Protein AF-A0A6A6B888-F1 (afdb_monomer_lite)

Radius of gyration: 16.07 Å; chains: 1; bounding box: 43×25×42 Å

Organism: NCBI:txid1176127

Structure (mmCIF, N/CA/C/O backbone):
data_AF-A0A6A6B888-F1
#
_entry.id   AF-A0A6A6B888-F1
#
loop_
_atom_site.group_PDB
_atom_site.id
_atom_site.type_symbol
_atom_site.label_atom_id
_atom_site.label_alt_id
_atom_site.label_comp_id
_atom_site.label_asym_id
_atom_site.label_entity_id
_atom_site.label_seq_id
_atom_site.pdbx_PDB_ins_code
_atom_site.Cartn_x
_atom_site.Cartn_y
_atom_site.Cartn_z
_atom_site.occupancy
_atom_site.B_iso_or_equiv
_atom_site.auth_seq_id
_atom_site.auth_comp_id
_atom_site.auth_asym_id
_atom_site.auth_atom_id
_atom_site.pdbx_PDB_model_num
ATOM 1 N N . MET A 1 1 ? 20.775 -0.305 -5.966 1.00 64.56 1 MET A N 1
ATOM 2 C CA . MET A 1 1 ? 19.599 -0.286 -5.073 1.00 64.56 1 MET A CA 1
ATOM 3 C C . MET A 1 1 ? 18.607 0.694 -5.668 1.00 64.56 1 MET A C 1
ATOM 5 O O . MET A 1 1 ? 19.054 1.749 -6.100 1.00 64.56 1 MET A O 1
ATOM 9 N N . ALA A 1 2 ? 17.333 0.325 -5.789 1.00 73.38 2 ALA A N 1
ATOM 10 C CA . ALA A 1 2 ? 16.289 1.245 -6.233 1.00 73.38 2 ALA A CA 1
ATOM 11 C C . ALA A 1 2 ? 15.388 1.601 -5.054 1.00 73.38 2 ALA A C 1
ATOM 13 O O . ALA A 1 2 ? 15.365 0.897 -4.044 1.00 73.38 2 ALA A O 1
ATOM 14 N N . TYR A 1 3 ? 14.666 2.704 -5.197 1.00 80.56 3 TYR A N 1
ATOM 15 C CA . TYR A 1 3 ? 13.736 3.187 -4.192 1.00 80.56 3 TYR A CA 1
ATOM 16 C C . TYR A 1 3 ? 12.357 3.329 -4.818 1.00 80.56 3 TYR A C 1
ATOM 18 O O . TYR A 1 3 ? 12.233 3.869 -5.918 1.00 80.56 3 TYR A O 1
ATOM 26 N N . LEU A 1 4 ? 11.339 2.870 -4.099 1.00 83.00 4 LEU A N 1
ATOM 27 C CA . LEU A 1 4 ? 9.956 3.257 -4.336 1.00 83.00 4 LEU A CA 1
ATOM 28 C C . LEU A 1 4 ? 9.604 4.322 -3.303 1.00 83.00 4 LEU A C 1
ATOM 30 O O . LEU A 1 4 ? 9.836 4.138 -2.108 1.00 83.00 4 LEU A O 1
ATOM 34 N N . SER A 1 5 ? 9.053 5.432 -3.775 1.00 86.44 5 SER A N 1
ATOM 35 C CA . SER A 1 5 ? 8.599 6.535 -2.938 1.00 86.44 5 SER A CA 1
ATOM 36 C C . SER A 1 5 ? 7.273 7.052 -3.471 1.00 86.44 5 SER A C 1
ATOM 38 O O . SER A 1 5 ? 7.142 7.262 -4.679 1.00 86.44 5 SER A O 1
ATOM 40 N N . PHE A 1 6 ? 6.297 7.234 -2.588 1.00 86.81 6 PHE A N 1
ATOM 41 C CA . PHE A 1 6 ? 4.988 7.779 -2.929 1.00 86.81 6 PHE A CA 1
ATOM 42 C C . PHE A 1 6 ? 4.314 8.409 -1.708 1.00 86.81 6 PHE A C 1
ATOM 44 O O . PHE A 1 6 ? 4.588 8.054 -0.563 1.00 86.81 6 PHE A O 1
ATOM 51 N N . GLY A 1 7 ? 3.420 9.362 -1.967 1.00 88.94 7 GLY A N 1
ATOM 52 C CA . GLY A 1 7 ? 2.529 9.923 -0.957 1.00 88.94 7 GLY A CA 1
ATOM 53 C C . GLY A 1 7 ? 1.173 9.222 -0.976 1.00 88.94 7 GLY A C 1
ATOM 54 O O . GLY A 1 7 ? 0.676 8.862 -2.041 1.00 88.94 7 GLY A O 1
ATOM 55 N N . ILE A 1 8 ? 0.567 9.068 0.196 1.00 89.12 8 ILE A N 1
ATOM 56 C CA . ILE A 1 8 ? -0.806 8.601 0.388 1.00 89.12 8 ILE A CA 1
ATOM 57 C C . ILE A 1 8 ? -1.613 9.740 0.999 1.00 89.12 8 ILE A C 1
ATOM 59 O O . ILE A 1 8 ? -1.144 10.428 1.907 1.00 89.12 8 ILE A O 1
ATOM 63 N N . ARG A 1 9 ? -2.845 9.912 0.532 1.00 86.00 9 ARG A N 1
ATOM 64 C CA . ARG A 1 9 ? -3.826 10.806 1.138 1.00 86.00 9 ARG A CA 1
ATOM 65 C C . ARG A 1 9 ? -5.179 10.108 1.161 1.00 86.00 9 ARG A C 1
ATOM 67 O O . ARG A 1 9 ? -5.621 9.613 0.128 1.00 86.00 9 ARG A O 1
ATOM 74 N N . ASP A 1 10 ? -5.810 10.078 2.328 1.00 82.31 10 ASP A N 1
ATOM 75 C CA . ASP A 1 10 ? -7.222 9.725 2.466 1.00 82.31 10 ASP A CA 1
ATOM 76 C C . ASP A 1 10 ? -8.041 11.023 2.482 1.00 82.31 10 ASP A C 1
ATOM 78 O O . ASP A 1 10 ? -7.703 11.977 3.182 1.00 82.31 10 ASP A O 1
ATOM 82 N N . GLU A 1 11 ? -9.085 11.083 1.658 1.00 78.81 11 GLU A N 1
ATOM 83 C CA . GLU A 1 11 ? -10.000 12.231 1.589 1.00 78.81 11 GLU A CA 1
ATOM 84 C C . GLU A 1 11 ? -11.135 12.120 2.625 1.00 78.81 11 GLU A C 1
ATOM 86 O O . GLU A 1 11 ? -11.945 13.035 2.769 1.00 78.81 11 GLU A O 1
ATOM 91 N N . SER A 1 12 ? -11.222 10.997 3.347 1.00 72.69 12 SER A N 1
ATOM 92 C CA . SER A 1 12 ? -12.204 10.782 4.404 1.00 72.69 12 SER A CA 1
ATOM 93 C C . SER A 1 12 ? -11.927 11.703 5.599 1.00 72.69 12 SER A C 1
ATOM 95 O O . SER A 1 12 ? -10.871 11.581 6.219 1.00 72.69 12 SER A O 1
ATOM 97 N N . PRO A 1 13 ? -12.891 12.537 6.031 1.00 67.25 13 PRO A N 1
ATOM 98 C CA . PRO A 1 13 ? -12.707 13.438 7.173 1.00 67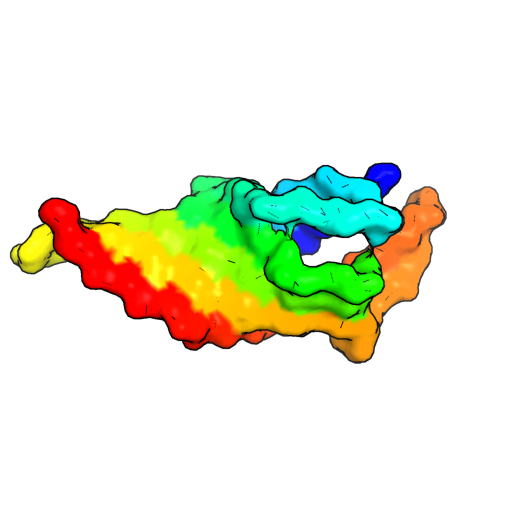.25 13 PRO A CA 1
ATOM 99 C C . PRO A 1 13 ? -12.505 12.700 8.508 1.00 67.25 13 PRO A C 1
ATOM 101 O O . PRO A 1 13 ? -11.950 13.269 9.440 1.00 67.25 13 PRO A O 1
ATOM 104 N N . ALA A 1 14 ? -12.933 11.437 8.596 1.00 68.25 14 ALA A N 1
ATOM 105 C CA . ALA A 1 14 ? -12.738 10.576 9.767 1.00 68.25 14 ALA A CA 1
ATOM 106 C C . ALA A 1 14 ? -11.338 9.931 9.846 1.00 68.25 14 ALA A C 1
ATOM 108 O O . ALA A 1 14 ? -11.032 9.249 10.817 1.00 68.25 14 ALA A O 1
ATOM 109 N N . SER A 1 15 ? -10.504 10.097 8.814 1.00 70.19 15 SER A N 1
ATOM 110 C CA . SER A 1 15 ? -9.220 9.410 8.666 1.00 70.19 15 SER A CA 1
ATOM 111 C C . SER A 1 15 ? -8.055 10.386 8.867 1.00 70.19 15 SER A C 1
ATOM 113 O O . SER A 1 15 ? -8.064 11.475 8.285 1.00 70.19 15 SER A O 1
ATOM 115 N N . PRO A 1 16 ? -7.039 10.047 9.678 1.00 65.50 16 PRO A N 1
ATOM 116 C CA . PRO A 1 16 ? -5.906 10.935 9.899 1.00 65.50 16 PRO A CA 1
ATOM 117 C C . PRO A 1 16 ? -5.023 11.084 8.647 1.00 65.50 16 PRO A C 1
ATOM 119 O O . PRO A 1 16 ? -4.262 10.189 8.295 1.00 65.50 16 PRO A O 1
ATOM 122 N N . GLY A 1 17 ? -5.083 12.273 8.036 1.00 71.44 17 GLY A N 1
ATOM 123 C CA . GLY A 1 17 ? -4.021 12.933 7.263 1.00 71.44 17 GLY A CA 1
ATOM 124 C C . GLY A 1 17 ? -3.374 12.189 6.082 1.00 71.44 17 GLY A C 1
ATOM 125 O O . GLY A 1 17 ? -3.703 11.066 5.713 1.00 71.44 17 GLY A O 1
ATOM 126 N N . SER A 1 18 ? -2.401 12.854 5.457 1.00 83.31 18 SER A N 1
ATOM 127 C CA . SER A 1 18 ? -1.549 12.286 4.403 1.00 83.31 18 SER A CA 1
ATOM 128 C C . SER A 1 18 ? -0.271 11.675 4.979 1.00 83.31 18 SER A C 1
ATOM 130 O O . SER A 1 18 ? 0.281 12.212 5.937 1.00 83.31 18 SER A O 1
ATOM 132 N N . SER A 1 19 ? 0.251 10.616 4.363 1.00 86.62 19 SER A N 1
ATOM 133 C CA . SER A 1 19 ? 1.513 9.971 4.750 1.00 86.62 19 SER A CA 1
ATOM 134 C C . SER A 1 19 ? 2.479 9.879 3.571 1.00 86.62 19 SER A C 1
ATOM 136 O O . SER A 1 19 ? 2.055 9.830 2.421 1.00 86.62 19 SER A O 1
ATOM 138 N N . SER A 1 20 ? 3.780 9.823 3.847 1.00 88.69 20 SER A N 1
ATOM 139 C CA . SER A 1 20 ? 4.814 9.509 2.858 1.00 88.69 20 SER A CA 1
ATOM 140 C C . SER A 1 20 ? 5.350 8.100 3.096 1.00 88.69 20 SER A C 1
ATOM 142 O O . SER A 1 20 ? 5.656 7.725 4.230 1.00 88.69 20 SER A O 1
ATOM 144 N N . CYS A 1 21 ? 5.448 7.315 2.032 1.00 88.88 21 CYS A N 1
ATOM 145 C CA . CYS A 1 21 ? 5.906 5.934 2.053 1.00 88.88 21 CYS A CA 1
ATOM 146 C C . CYS A 1 21 ? 7.171 5.832 1.211 1.00 88.88 21 CYS A C 1
ATOM 148 O O . CYS A 1 21 ? 7.160 6.157 0.024 1.00 88.88 21 CYS A O 1
ATOM 150 N N . ILE A 1 22 ? 8.267 5.387 1.822 1.00 87.50 22 ILE A N 1
ATOM 151 C CA . ILE A 1 22 ? 9.547 5.208 1.140 1.00 87.50 22 ILE A CA 1
ATOM 152 C C . ILE A 1 22 ? 10.103 3.850 1.530 1.00 87.50 22 ILE A C 1
ATOM 154 O O . ILE A 1 22 ? 10.181 3.513 2.707 1.0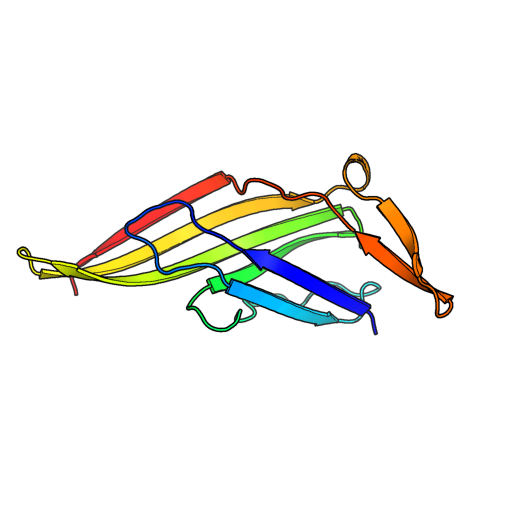0 87.50 22 ILE A O 1
ATOM 158 N N . THR A 1 23 ? 10.537 3.085 0.539 1.00 85.31 23 THR A N 1
ATOM 159 C CA . THR A 1 23 ? 11.284 1.853 0.766 1.00 85.31 23 THR A CA 1
ATOM 160 C C . THR A 1 23 ? 12.377 1.696 -0.274 1.00 85.31 23 THR A C 1
ATOM 162 O O . THR A 1 23 ? 12.254 2.151 -1.414 1.00 85.31 23 THR A O 1
ATOM 165 N N . GLY A 1 24 ? 13.466 1.056 0.130 1.00 82.00 24 GLY A N 1
ATOM 166 C CA . GLY A 1 24 ? 14.541 0.664 -0.765 1.00 82.00 24 GLY A CA 1
ATOM 167 C C . GLY A 1 24 ? 14.559 -0.847 -0.927 1.00 82.00 24 GLY A C 1
ATOM 168 O O . GLY A 1 24 ? 14.639 -1.569 0.064 1.00 82.00 24 GLY A O 1
ATOM 169 N N . TRP A 1 25 ? 14.551 -1.332 -2.167 1.00 80.44 25 TRP A N 1
ATOM 170 C CA . TRP A 1 25 ? 14.821 -2.739 -2.463 1.00 80.44 25 TRP A CA 1
ATOM 171 C C . TRP A 1 25 ? 15.561 -2.901 -3.798 1.00 80.44 25 TRP A C 1
ATOM 173 O O . TRP A 1 25 ? 15.744 -1.960 -4.578 1.00 80.44 25 TRP A O 1
ATOM 183 N N . ASP A 1 26 ? 16.068 -4.103 -4.062 1.00 79.81 26 ASP A N 1
ATOM 184 C CA . ASP A 1 26 ? 16.598 -4.434 -5.384 1.00 79.81 26 ASP A CA 1
ATOM 185 C C . ASP A 1 26 ? 15.436 -4.814 -6.306 1.00 79.81 26 ASP A C 1
ATOM 187 O O . ASP A 1 26 ? 14.945 -5.932 -6.225 1.00 79.81 26 ASP A O 1
ATOM 191 N N . TYR A 1 27 ? 15.008 -3.905 -7.188 1.00 75.81 27 TYR A N 1
ATOM 192 C CA . TYR A 1 27 ? 13.908 -4.129 -8.143 1.00 75.81 27 TYR A CA 1
ATOM 193 C C . TYR A 1 27 ? 14.130 -5.309 -9.102 1.00 75.81 27 TYR A C 1
ATOM 195 O O . TYR A 1 27 ? 13.226 -5.717 -9.813 1.00 75.81 27 TYR A O 1
ATOM 203 N N . ARG A 1 28 ? 15.337 -5.874 -9.160 1.00 75.88 28 ARG A N 1
ATOM 204 C CA . ARG A 1 28 ? 15.596 -7.105 -9.922 1.00 75.88 28 ARG A CA 1
ATOM 205 C C . ARG A 1 28 ? 15.189 -8.359 -9.148 1.00 75.88 28 ARG A C 1
ATOM 207 O O . ARG A 1 28 ? 15.330 -9.466 -9.655 1.00 75.88 28 ARG A O 1
ATOM 214 N N . ARG A 1 29 ? 14.758 -8.197 -7.899 1.00 79.75 29 ARG A N 1
ATOM 215 C CA . ARG A 1 29 ? 14.316 -9.251 -6.992 1.00 79.75 29 ARG A CA 1
ATOM 216 C C . ARG A 1 29 ? 12.867 -8.998 -6.606 1.00 79.75 29 ARG A C 1
ATOM 218 O O . ARG A 1 29 ? 12.392 -7.863 -6.639 1.00 79.75 29 ARG A O 1
ATOM 225 N N . GLN A 1 30 ? 12.198 -10.068 -6.196 1.00 76.56 30 GLN A N 1
ATOM 226 C CA . GLN A 1 30 ? 10.862 -9.977 -5.633 1.00 76.56 30 GLN A CA 1
ATOM 227 C C . GLN A 1 30 ? 10.864 -9.000 -4.441 1.00 76.56 30 GLN A C 1
ATOM 229 O O . GLN A 1 30 ? 11.791 -9.052 -3.620 1.00 76.56 30 GLN A O 1
ATOM 234 N N . PRO A 1 31 ? 9.874 -8.095 -4.352 1.00 78.38 31 PRO A N 1
ATOM 235 C CA . PRO A 1 31 ? 9.765 -7.180 -3.230 1.00 78.38 31 PRO A CA 1
ATOM 236 C C . PRO A 1 31 ? 9.545 -7.953 -1.922 1.00 78.38 31 PRO A C 1
ATOM 238 O O . PRO A 1 31 ? 9.071 -9.095 -1.938 1.00 78.38 31 PRO A O 1
ATOM 241 N N . PRO A 1 32 ? 9.888 -7.349 -0.775 1.00 73.00 32 PRO A N 1
ATOM 242 C CA . PRO A 1 32 ? 9.694 -7.996 0.511 1.00 73.00 32 PRO A CA 1
ATOM 243 C C . PRO A 1 32 ? 8.216 -8.310 0.758 1.00 73.00 32 PRO A C 1
ATOM 245 O O . PRO A 1 32 ? 7.353 -7.458 0.553 1.00 73.00 32 PRO A O 1
ATOM 248 N N . LEU A 1 33 ? 7.929 -9.527 1.232 1.00 78.12 33 LEU A N 1
ATOM 249 C CA . LEU A 1 33 ? 6.558 -10.003 1.430 1.00 78.12 33 LEU A CA 1
ATOM 250 C C . LEU A 1 33 ? 5.925 -9.529 2.760 1.00 78.12 33 LEU A C 1
ATOM 252 O O . LEU A 1 33 ? 5.263 -10.301 3.450 1.00 78.12 33 LEU A O 1
ATOM 256 N N . TYR A 1 34 ? 6.166 -8.282 3.167 1.00 85.38 34 TYR A N 1
ATOM 257 C CA . TYR A 1 34 ? 5.653 -7.728 4.423 1.00 85.38 34 TYR A CA 1
ATOM 258 C C . TYR A 1 34 ? 5.211 -6.271 4.274 1.00 85.38 34 TYR A C 1
ATOM 260 O O . TYR A 1 34 ? 5.684 -5.542 3.401 1.00 85.38 34 TYR A O 1
ATOM 268 N N . TYR A 1 35 ? 4.313 -5.836 5.162 1.00 89.25 35 TYR A N 1
ATOM 269 C CA . TYR A 1 35 ? 3.894 -4.440 5.230 1.00 89.25 35 TYR A CA 1
ATOM 270 C C . TYR A 1 35 ? 5.047 -3.551 5.689 1.00 89.25 35 TYR A C 1
ATOM 272 O O . TYR A 1 35 ? 5.619 -3.768 6.756 1.00 89.25 35 TYR A O 1
ATOM 280 N N . THR A 1 36 ? 5.350 -2.531 4.896 1.00 91.38 36 THR A N 1
ATOM 281 C CA . THR A 1 36 ? 6.301 -1.477 5.246 1.00 91.38 36 THR A CA 1
ATOM 282 C C . THR A 1 36 ? 5.540 -0.278 5.795 1.00 91.38 36 THR A C 1
ATOM 284 O O . THR A 1 36 ? 4.551 0.153 5.200 1.00 91.38 36 THR A O 1
ATOM 287 N N . ASP A 1 37 ? 5.995 0.244 6.932 1.00 91.19 37 ASP A N 1
ATOM 288 C CA . ASP A 1 37 ? 5.409 1.422 7.565 1.00 91.19 37 ASP A CA 1
ATOM 289 C C . ASP A 1 37 ? 5.667 2.684 6.735 1.00 91.19 37 ASP A C 1
ATOM 291 O O . ASP A 1 37 ? 6.765 2.907 6.218 1.00 91.19 37 ASP A O 1
ATOM 295 N N . CYS A 1 38 ? 4.642 3.521 6.624 1.00 90.75 38 CYS A N 1
ATOM 296 C CA . CYS A 1 38 ? 4.763 4.885 6.141 1.00 90.75 38 CYS A CA 1
ATOM 297 C C . CYS A 1 38 ? 4.893 5.839 7.333 1.00 90.75 38 CYS A C 1
ATOM 299 O O . CYS A 1 38 ? 4.499 5.515 8.448 1.00 90.75 38 CYS A O 1
ATOM 301 N N . SER A 1 39 ? 5.411 7.040 7.086 1.00 86.56 39 SER A N 1
ATOM 302 C CA . SER A 1 39 ? 5.544 8.081 8.110 1.00 86.56 39 SER A CA 1
ATOM 303 C C . SER A 1 39 ? 4.858 9.369 7.654 1.00 86.56 39 SER A C 1
ATOM 305 O O . SER A 1 39 ? 4.895 9.685 6.460 1.00 86.56 39 SER A O 1
ATOM 307 N N . PRO A 1 40 ? 4.255 10.157 8.561 1.00 82.75 40 PRO A N 1
ATOM 308 C CA . PRO A 1 40 ? 4.213 9.984 10.020 1.00 82.75 40 PRO A CA 1
ATOM 309 C C . PRO A 1 40 ? 3.012 9.172 10.545 1.00 82.75 40 PRO A C 1
ATOM 311 O O . PRO A 1 40 ? 2.895 8.990 11.752 1.00 82.75 40 PRO A O 1
ATOM 314 N N . ASN A 1 41 ? 2.105 8.734 9.671 1.00 83.50 41 ASN A N 1
ATOM 315 C CA . ASN A 1 41 ? 0.818 8.161 10.070 1.00 83.50 41 ASN A CA 1
ATOM 316 C C . ASN A 1 41 ? 0.833 6.628 10.041 1.00 83.50 41 ASN A C 1
ATOM 318 O O . ASN A 1 41 ? 1.754 6.003 9.532 1.00 83.50 41 ASN A O 1
ATOM 322 N N . SER A 1 42 ? -0.234 6.008 10.531 1.00 89.56 42 SER A N 1
ATOM 323 C CA . SER A 1 42 ? -0.407 4.554 10.642 1.00 89.56 42 SER A CA 1
ATOM 324 C C . SER A 1 42 ? -0.687 3.832 9.315 1.00 89.56 42 SER A C 1
ATOM 326 O O . SER A 1 42 ? -1.223 2.717 9.297 1.00 89.56 42 SER A O 1
ATOM 328 N N . TYR A 1 43 ? -0.335 4.455 8.190 1.00 91.94 43 TYR A N 1
ATOM 329 C CA . TYR A 1 43 ? -0.389 3.802 6.893 1.00 91.94 43 TYR A CA 1
ATOM 330 C C . TYR A 1 43 ? 0.749 2.803 6.781 1.00 91.94 43 TYR A C 1
ATOM 332 O O . TYR A 1 43 ? 1.885 3.056 7.179 1.00 91.94 43 TYR A O 1
ATOM 340 N N . LYS A 1 44 ? 0.439 1.675 6.167 1.00 93.25 44 LYS A N 1
ATOM 341 C CA . LYS A 1 44 ? 1.410 0.689 5.733 1.00 93.25 44 LYS A CA 1
ATOM 342 C C . LYS A 1 44 ? 1.110 0.325 4.299 1.00 93.25 44 LYS A C 1
ATOM 344 O O . LYS A 1 44 ? -0.041 0.380 3.873 1.00 93.25 44 LYS A O 1
ATOM 349 N N . PHE A 1 45 ? 2.121 -0.101 3.565 1.00 92.25 45 PHE A N 1
ATOM 350 C CA . PHE A 1 45 ? 1.921 -0.599 2.214 1.00 92.25 45 PHE A CA 1
ATOM 351 C C . PHE A 1 45 ? 2.629 -1.922 1.995 1.00 92.25 45 PHE A C 1
ATOM 353 O O . PHE A 1 45 ? 3.557 -2.290 2.715 1.00 92.25 45 PHE A O 1
ATOM 360 N N . PHE A 1 46 ? 2.172 -2.627 0.977 1.00 91.62 46 PHE A N 1
ATOM 361 C CA . PHE A 1 46 ? 2.628 -3.944 0.603 1.00 91.62 46 PHE A CA 1
ATOM 362 C C . PHE A 1 46 ? 2.542 -4.085 -0.917 1.00 91.62 46 PHE A C 1
ATOM 364 O O . PHE A 1 46 ? 1.553 -3.682 -1.526 1.00 91.62 46 PHE A O 1
ATOM 371 N N . VAL A 1 47 ? 3.578 -4.644 -1.544 1.00 89.94 47 VAL A N 1
ATOM 372 C CA . VAL A 1 47 ? 3.536 -4.960 -2.977 1.00 89.94 47 VAL A CA 1
ATOM 373 C C . VAL A 1 47 ? 2.946 -6.358 -3.127 1.00 89.94 47 VAL A C 1
ATOM 375 O O . VAL A 1 47 ? 3.629 -7.356 -2.911 1.00 89.94 47 VAL A O 1
ATOM 378 N N . SER A 1 48 ? 1.652 -6.412 -3.439 1.00 88.31 48 SER A N 1
ATOM 379 C CA . SER A 1 48 ? 0.853 -7.646 -3.420 1.00 88.31 48 SER A CA 1
ATOM 380 C C . SER A 1 48 ? 1.025 -8.531 -4.653 1.00 88.31 48 SER A C 1
ATOM 382 O O . SER A 1 48 ? 0.805 -9.738 -4.577 1.00 88.31 48 SER A O 1
ATOM 384 N N . SER A 1 49 ? 1.475 -7.948 -5.760 1.00 88.69 49 SER A N 1
ATOM 385 C CA . SER A 1 49 ? 1.864 -8.632 -6.993 1.00 88.69 49 SER A CA 1
ATOM 386 C C . SER A 1 49 ? 3.035 -7.881 -7.617 1.00 88.69 49 SER A C 1
ATOM 388 O O . SER A 1 49 ? 3.098 -6.657 -7.510 1.00 88.69 49 SER A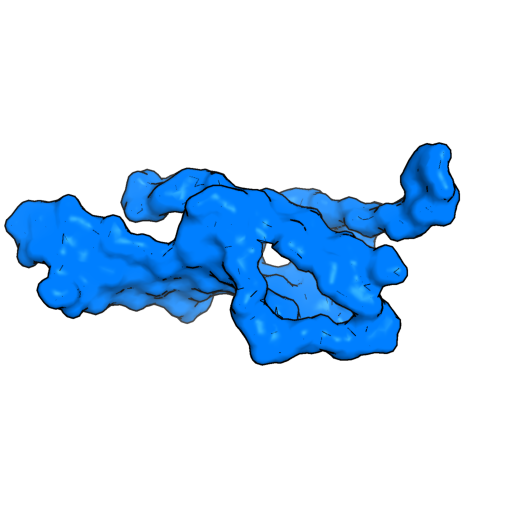 O 1
ATOM 390 N N . TYR A 1 50 ? 3.975 -8.592 -8.242 1.00 87.00 50 TYR A N 1
ATOM 391 C CA . TYR A 1 50 ? 5.158 -7.988 -8.852 1.00 87.00 50 TYR A CA 1
ATOM 392 C C . TYR A 1 50 ? 5.549 -8.717 -10.136 1.00 87.00 50 TYR A C 1
ATOM 394 O O . TYR A 1 50 ? 6.164 -9.783 -10.085 1.00 87.00 50 TYR A O 1
ATOM 402 N N . ASN A 1 51 ? 5.226 -8.114 -11.278 1.00 87.38 51 ASN A N 1
ATOM 403 C CA . ASN A 1 51 ? 5.647 -8.593 -12.593 1.00 87.38 51 ASN A CA 1
ATOM 404 C C . ASN A 1 51 ? 6.950 -7.908 -13.023 1.00 87.38 51 ASN A C 1
ATOM 406 O O . ASN A 1 51 ? 7.871 -8.547 -13.532 1.00 87.38 51 ASN A O 1
ATOM 410 N N . SER A 1 52 ? 7.049 -6.595 -12.800 1.00 85.25 52 SER A N 1
ATOM 411 C CA . SER A 1 52 ? 8.242 -5.805 -13.096 1.00 85.25 52 SER A CA 1
ATOM 412 C C . SER A 1 52 ? 8.306 -4.535 -12.246 1.00 85.25 52 SER A C 1
ATOM 414 O O . SER A 1 52 ? 7.382 -4.183 -11.520 1.00 85.25 52 SER A O 1
ATOM 416 N N . ASN A 1 53 ? 9.384 -3.762 -12.384 1.00 79.06 53 ASN A N 1
ATOM 417 C CA . ASN A 1 53 ? 9.501 -2.449 -11.744 1.00 79.06 53 ASN A CA 1
ATOM 418 C C . ASN A 1 53 ? 8.555 -1.382 -12.321 1.00 79.06 53 ASN A C 1
ATOM 420 O O . ASN A 1 53 ? 8.602 -0.240 -11.866 1.00 79.06 53 ASN A O 1
ATOM 424 N N . LYS A 1 54 ? 7.739 -1.737 -13.318 1.00 84.12 54 LYS A N 1
ATOM 425 C CA . LYS A 1 54 ? 6.690 -0.889 -13.887 1.00 84.12 54 LYS A CA 1
ATOM 426 C C . LYS A 1 54 ? 5.315 -1.550 -13.907 1.00 84.12 54 LYS A C 1
ATOM 428 O O . LYS A 1 54 ? 4.408 -0.986 -14.496 1.00 84.12 54 LYS A O 1
ATOM 433 N N . ASP A 1 55 ? 5.198 -2.742 -13.339 1.00 86.75 55 ASP A N 1
ATOM 434 C CA . ASP A 1 55 ? 3.987 -3.554 -13.365 1.00 86.75 55 ASP A CA 1
ATOM 435 C C . ASP A 1 55 ? 3.914 -4.314 -12.041 1.00 86.75 55 ASP A C 1
ATOM 437 O O . ASP A 1 55 ? 4.604 -5.323 -11.835 1.00 86.75 55 ASP A O 1
ATOM 441 N N . PHE A 1 56 ? 3.183 -3.734 -11.097 1.00 87.50 56 PHE A N 1
ATOM 442 C CA . PHE A 1 56 ? 3.026 -4.270 -9.755 1.00 87.50 56 PHE A CA 1
ATOM 443 C C . PHE A 1 56 ? 1.746 -3.759 -9.101 1.00 87.50 56 PHE A C 1
ATOM 445 O O . PHE A 1 56 ? 1.284 -2.653 -9.372 1.00 87.50 56 PHE A O 1
ATOM 452 N N . ASP A 1 57 ? 1.223 -4.536 -8.161 1.00 90.69 57 ASP A N 1
ATOM 453 C CA . ASP A 1 57 ? 0.061 -4.143 -7.377 1.00 90.69 57 ASP A CA 1
ATOM 454 C C . ASP A 1 57 ? 0.489 -3.567 -6.035 1.00 90.69 57 ASP A C 1
ATOM 456 O O . ASP A 1 57 ? 1.140 -4.243 -5.229 1.00 90.69 57 ASP A O 1
ATOM 460 N N . LEU A 1 58 ? 0.040 -2.352 -5.749 1.00 91.00 58 LEU A N 1
ATOM 461 C CA . LEU A 1 58 ? 0.214 -1.724 -4.453 1.00 91.00 58 LEU A CA 1
ATOM 462 C C . LEU A 1 58 ? -1.038 -1.942 -3.605 1.00 91.00 58 LEU A C 1
ATOM 464 O O . LEU A 1 58 ? -2.136 -1.530 -3.974 1.00 91.00 58 LEU A O 1
ATOM 468 N N . GLU A 1 59 ? -0.861 -2.543 -2.437 1.00 93.62 59 GLU A N 1
ATOM 469 C CA . GLU A 1 59 ? -1.863 -2.557 -1.384 1.00 93.62 59 GLU A CA 1
ATOM 470 C C . GLU A 1 59 ? -1.454 -1.591 -0.275 1.00 93.62 59 GLU A C 1
ATOM 472 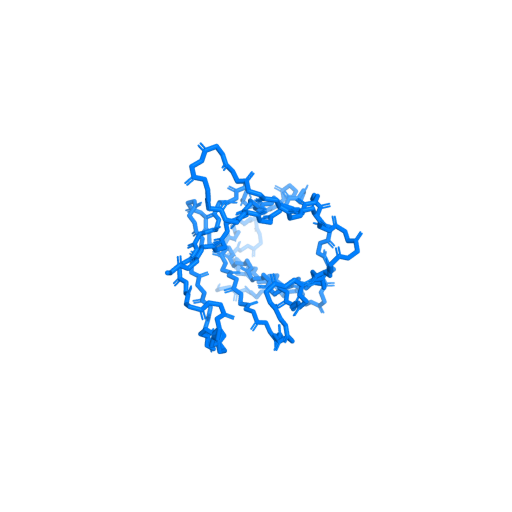O O . GLU A 1 59 ? -0.303 -1.567 0.161 1.00 93.62 59 GLU A O 1
ATOM 477 N N . VAL A 1 60 ? -2.412 -0.811 0.207 1.00 93.19 60 VAL A N 1
ATOM 478 C CA . VAL A 1 60 ? -2.264 0.088 1.344 1.00 93.19 60 VAL A CA 1
ATOM 479 C C . VAL A 1 60 ? -3.223 -0.351 2.436 1.00 93.19 60 VAL A C 1
ATOM 481 O O . VAL A 1 60 ? -4.407 -0.569 2.188 1.00 93.19 60 VAL A O 1
ATOM 484 N N . ARG A 1 61 ? -2.711 -0.422 3.662 1.00 93.75 61 ARG A N 1
ATOM 485 C CA . ARG A 1 61 ? -3.485 -0.609 4.883 1.00 93.75 61 ARG A CA 1
ATOM 486 C C . ARG A 1 61 ? -3.380 0.642 5.738 1.00 93.75 61 ARG A C 1
ATOM 488 O O . ARG A 1 61 ? -2.280 1.136 5.964 1.00 93.75 61 ARG A O 1
ATOM 495 N N . HIS A 1 62 ? -4.499 1.115 6.256 1.00 92.62 62 HIS A N 1
ATOM 496 C CA . HIS A 1 62 ? -4.541 2.205 7.217 1.00 92.62 62 HIS A CA 1
ATOM 497 C C . HIS A 1 62 ? -5.308 1.754 8.453 1.00 92.62 62 HIS A C 1
ATOM 499 O O . HIS A 1 62 ? -6.435 1.280 8.327 1.00 92.62 62 HIS A O 1
ATOM 505 N N . THR A 1 63 ? -4.700 1.890 9.631 1.00 91.50 63 THR A N 1
ATOM 506 C CA . THR A 1 63 ? -5.328 1.511 10.901 1.00 91.50 63 THR A CA 1
ATOM 507 C C . THR A 1 63 ? -5.318 2.702 11.844 1.00 91.50 63 THR A C 1
ATOM 509 O O . THR A 1 63 ? -4.246 3.224 12.129 1.00 91.50 63 THR A O 1
ATOM 512 N N . TRP A 1 64 ? -6.461 3.143 12.355 1.00 91.25 64 TRP A N 1
ATOM 513 C CA . TRP A 1 64 ? -6.509 4.253 13.312 1.00 91.25 64 TRP A CA 1
ATOM 514 C C . TRP A 1 64 ? -7.569 4.018 14.381 1.00 91.25 64 TRP A C 1
ATOM 516 O O . TRP A 1 64 ? -8.477 3.206 14.211 1.00 91.25 64 TRP A O 1
ATOM 526 N N . GLU A 1 65 ? -7.430 4.720 15.499 1.00 90.12 65 GLU A N 1
ATOM 527 C CA . GLU A 1 65 ? -8.408 4.698 16.580 1.00 90.12 65 GLU A CA 1
ATOM 528 C C . GLU A 1 65 ? -9.282 5.949 16.509 1.00 90.12 65 GLU A C 1
ATOM 530 O O . GLU A 1 65 ? -8.786 7.062 16.320 1.00 90.12 65 GLU A O 1
ATOM 535 N N . GLU A 1 66 ? -10.585 5.767 16.688 1.00 88.00 66 GLU A N 1
ATOM 536 C CA . GLU A 1 66 ? -11.556 6.844 16.850 1.00 88.00 66 GLU A CA 1
ATOM 537 C C . GLU A 1 66 ? -12.192 6.720 18.237 1.00 88.00 66 GLU A C 1
ATOM 539 O O . GLU A 1 66 ? -12.522 5.627 18.698 1.00 88.00 66 GLU A O 1
ATOM 544 N N . THR A 1 67 ? -12.366 7.843 18.932 1.00 88.25 67 THR A N 1
ATOM 545 C CA . THR A 1 67 ? -13.184 7.908 20.148 1.00 88.25 67 THR A CA 1
ATOM 546 C C . THR A 1 67 ? -14.318 8.886 19.908 1.00 88.25 67 THR A C 1
ATOM 548 O O . THR A 1 67 ? -14.074 10.061 19.638 1.00 88.25 67 THR A O 1
ATOM 551 N N . ASN A 1 68 ? -15.552 8.410 20.033 1.00 86.06 68 ASN A N 1
ATOM 552 C CA . ASN A 1 68 ? -16.750 9.228 19.894 1.00 86.06 68 ASN A CA 1
ATOM 553 C C . ASN A 1 68 ? -17.716 8.963 21.067 1.00 86.06 68 ASN A C 1
ATOM 555 O O . ASN A 1 68 ? -17.383 8.268 22.028 1.00 86.06 68 ASN A O 1
ATOM 559 N N . ASN A 1 69 ? -18.922 9.533 21.007 1.00 85.81 69 ASN A N 1
ATOM 560 C CA . ASN A 1 69 ? -19.903 9.443 22.095 1.00 85.81 69 ASN A CA 1
ATOM 561 C C . ASN A 1 69 ? -20.401 8.014 22.387 1.00 85.81 69 ASN A C 1
ATOM 563 O O . ASN A 1 69 ? -21.001 7.800 23.438 1.00 85.81 69 ASN A O 1
ATOM 567 N N . THR A 1 70 ? -20.200 7.052 21.480 1.00 86.75 70 THR A N 1
ATOM 568 C CA . THR A 1 70 ? -20.646 5.661 21.650 1.00 86.75 70 THR A CA 1
ATOM 569 C C . THR A 1 70 ? -19.527 4.710 22.075 1.00 86.75 70 THR A C 1
ATOM 571 O O . THR A 1 70 ? -19.827 3.576 22.442 1.00 86.75 70 THR A O 1
ATOM 574 N N . GLY A 1 71 ? -18.264 5.154 22.091 1.00 89.81 71 GLY A N 1
ATOM 575 C CA . GLY A 1 71 ? -17.137 4.357 22.573 1.00 89.81 71 GLY A CA 1
ATOM 576 C C . GLY A 1 71 ? -15.828 4.609 21.828 1.00 89.81 71 GLY A C 1
ATOM 577 O O . GLY A 1 71 ? -15.660 5.612 21.130 1.00 89.81 71 GLY A O 1
ATOM 578 N N . LYS A 1 72 ? -14.887 3.678 22.012 1.00 92.56 72 LYS A N 1
ATOM 579 C CA . LYS A 1 72 ? -13.625 3.614 21.275 1.00 92.56 72 LYS A CA 1
ATOM 580 C C . LYS A 1 72 ? -13.726 2.555 20.184 1.00 92.56 72 LYS A C 1
ATOM 582 O O . LYS A 1 72 ? -14.227 1.460 20.431 1.00 92.56 72 LYS A O 1
ATOM 587 N N . PHE A 1 73 ? -13.231 2.881 19.001 1.00 91.94 73 PHE A N 1
ATOM 588 C CA . PHE A 1 73 ? -13.279 2.016 17.832 1.00 91.94 73 PHE A CA 1
ATOM 589 C C . PHE A 1 73 ? -11.903 1.950 17.179 1.00 91.94 73 PHE A C 1
ATOM 591 O O . PHE A 1 73 ? -11.214 2.963 17.060 1.00 91.94 73 PHE A O 1
ATOM 598 N N . THR A 1 74 ? -11.517 0.763 16.723 1.00 92.75 74 THR A N 1
ATOM 599 C CA . THR A 1 74 ? -10.406 0.580 15.788 1.00 92.75 74 THR A CA 1
ATOM 600 C C . THR A 1 74 ? -10.975 0.493 14.384 1.00 92.75 74 THR A C 1
ATOM 602 O O . THR A 1 74 ? -11.842 -0.335 14.105 1.00 92.75 74 THR A O 1
ATOM 605 N N . HIS A 1 75 ? -10.460 1.331 13.498 1.00 91.94 75 HIS A N 1
ATOM 606 C CA . HIS A 1 75 ? -10.749 1.291 12.077 1.00 91.94 75 HIS A CA 1
ATOM 607 C C . HIS A 1 75 ? -9.578 0.645 11.348 1.00 91.94 75 HIS A C 1
ATOM 609 O O . HIS A 1 75 ? -8.419 0.955 11.628 1.00 91.94 75 HIS A O 1
ATOM 615 N N . GLU A 1 76 ? -9.872 -0.219 10.385 1.00 93.00 76 GLU A N 1
ATOM 616 C CA . GLU A 1 76 ? -8.898 -0.727 9.426 1.00 93.00 76 GLU A CA 1
ATOM 617 C C . GLU A 1 76 ? -9.479 -0.618 8.018 1.00 93.00 76 GLU A C 1
ATOM 619 O O . GLU A 1 76 ? -10.500 -1.228 7.709 1.00 93.00 76 GLU A O 1
ATOM 624 N N . LYS A 1 77 ? -8.782 0.120 7.155 1.00 92.62 77 LYS A N 1
ATOM 625 C CA . LYS A 1 77 ? -9.062 0.200 5.721 1.00 92.62 77 LYS A CA 1
ATOM 626 C C . LYS A 1 77 ? -7.961 -0.475 4.929 1.00 92.62 77 LYS A C 1
ATOM 628 O O . LYS A 1 77 ? -6.776 -0.276 5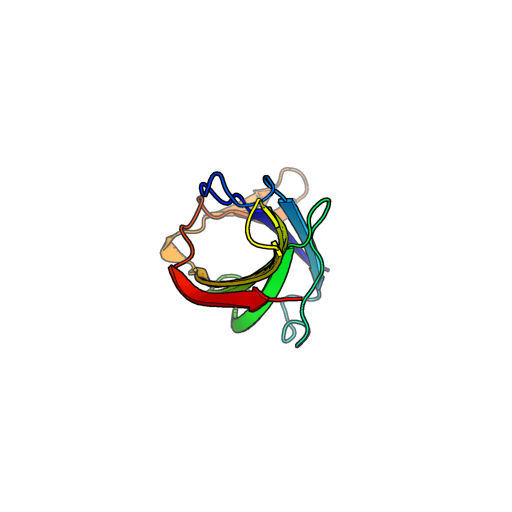.211 1.00 92.62 77 LYS A O 1
ATOM 633 N N . ARG A 1 78 ? -8.350 -1.214 3.893 1.00 94.12 78 ARG A N 1
ATOM 634 C CA . ARG A 1 78 ? -7.450 -1.760 2.876 1.00 94.12 78 ARG A CA 1
ATOM 635 C C . ARG A 1 78 ? -7.889 -1.317 1.500 1.00 94.12 78 ARG A C 1
ATOM 637 O O . ARG A 1 78 ? -9.058 -1.451 1.131 1.00 94.12 78 ARG A O 1
ATOM 644 N N . ALA A 1 79 ? -6.929 -0.807 0.748 1.00 93.50 79 ALA A N 1
ATOM 645 C CA . ALA A 1 79 ? -7.139 -0.358 -0.609 1.00 93.50 79 ALA A CA 1
ATOM 646 C C . ALA A 1 79 ? -6.042 -0.894 -1.522 1.00 93.50 79 ALA A C 1
ATOM 648 O O . ALA A 1 79 ? -4.904 -1.078 -1.088 1.00 93.50 79 ALA A O 1
ATOM 649 N N . LYS A 1 80 ? -6.382 -1.139 -2.785 1.00 93.88 80 LYS A N 1
ATOM 650 C CA . LYS A 1 80 ? -5.462 -1.692 -3.778 1.00 93.88 80 LYS A CA 1
ATOM 651 C C . LYS A 1 80 ? -5.491 -0.862 -5.059 1.00 93.88 80 LYS A C 1
ATOM 653 O O . LYS A 1 80 ? -6.530 -0.316 -5.421 1.00 93.88 80 LYS A O 1
ATOM 658 N N . ALA A 1 81 ? -4.352 -0.763 -5.731 1.00 91.50 81 ALA A N 1
ATOM 659 C CA . ALA A 1 81 ? -4.258 -0.257 -7.093 1.00 91.50 81 ALA A CA 1
ATOM 660 C C . ALA A 1 81 ? -3.195 -1.027 -7.875 1.00 91.50 81 ALA A C 1
ATOM 662 O O . ALA A 1 81 ? -2.164 -1.416 -7.323 1.00 91.50 81 ALA A O 1
ATOM 663 N N . GLU A 1 82 ? -3.449 -1.194 -9.165 1.00 90.88 82 GLU A N 1
ATOM 664 C CA . GLU A 1 82 ? -2.472 -1.685 -10.127 1.00 90.88 82 GLU A CA 1
ATOM 665 C C . GLU A 1 82 ? -1.617 -0.509 -10.621 1.00 90.88 82 GLU A C 1
ATOM 667 O O . GLU A 1 82 ? -2.137 0.551 -10.982 1.00 90.88 82 GLU A O 1
ATOM 672 N N . ILE A 1 83 ? -0.296 -0.680 -10.615 1.00 87.75 83 ILE A N 1
ATOM 673 C CA . ILE A 1 83 ? 0.668 0.297 -11.119 1.00 87.75 83 ILE A CA 1
ATOM 674 C C . ILE A 1 83 ? 1.278 -0.266 -12.396 1.00 87.75 83 ILE A C 1
ATOM 676 O O . ILE A 1 83 ? 2.113 -1.165 -12.333 1.00 87.75 83 ILE A O 1
ATOM 680 N N . THR A 1 84 ? 0.876 0.278 -13.545 1.00 84.44 84 THR A N 1
ATOM 681 C CA . THR A 1 84 ? 1.292 -0.206 -14.871 1.00 84.44 84 THR A CA 1
ATOM 682 C C . THR A 1 84 ? 2.237 0.759 -15.587 1.00 84.44 84 THR A C 1
ATOM 684 O O . THR A 1 84 ? 2.344 1.947 -15.254 1.00 84.44 84 THR A O 1
ATOM 687 N N . SER A 1 85 ? 2.926 0.262 -16.619 1.00 75.75 85 SER A N 1
ATOM 688 C CA . SER A 1 85 ? 3.854 1.057 -17.427 1.00 75.75 85 SER A CA 1
ATOM 689 C C . SER A 1 85 ? 3.159 2.151 -18.223 1.00 75.75 85 SER A C 1
ATOM 691 O O . SER A 1 85 ? 3.774 3.176 -18.495 1.00 75.75 85 SER A O 1
ATOM 693 N N . ASP A 1 86 ? 1.891 1.947 -18.567 1.00 73.69 86 ASP A N 1
ATOM 694 C CA . ASP A 1 86 ? 1.140 2.822 -19.472 1.00 73.69 86 ASP A CA 1
ATOM 695 C C . ASP A 1 86 ? 0.795 4.163 -18.826 1.00 73.69 86 ASP A C 1
ATOM 697 O O . ASP A 1 86 ? 0.556 5.158 -19.506 1.00 73.69 86 ASP A O 1
ATOM 701 N N . THR A 1 87 ? 0.810 4.201 -17.495 1.00 70.25 87 THR A N 1
ATOM 702 C CA . THR A 1 87 ? 0.565 5.416 -16.722 1.00 70.25 87 THR A CA 1
ATOM 703 C C . THR A 1 87 ? 1.863 6.099 -16.287 1.00 70.25 87 THR A C 1
ATOM 705 O O . THR A 1 87 ? 1.834 7.269 -15.920 1.00 70.25 87 THR A O 1
ATOM 708 N N . GLY A 1 88 ? 3.011 5.416 -16.350 1.00 74.44 88 GLY A N 1
ATOM 709 C CA . GLY A 1 88 ? 4.291 5.904 -15.838 1.00 74.44 88 GLY A CA 1
ATOM 710 C C . GLY A 1 88 ? 5.233 6.446 -16.913 1.00 74.44 88 GLY A C 1
ATOM 711 O O . GLY A 1 88 ? 5.335 5.921 -18.015 1.00 74.44 88 GLY A O 1
ATOM 712 N N . SER A 1 89 ? 6.009 7.473 -16.572 1.00 81.88 89 SER A N 1
ATOM 713 C CA . SER A 1 89 ? 7.121 7.956 -17.398 1.00 81.88 89 SER A CA 1
ATOM 714 C C . SER A 1 89 ? 8.447 7.592 -16.748 1.00 81.88 89 SER A C 1
ATOM 716 O O . SER A 1 89 ? 8.679 7.909 -15.582 1.00 81.88 89 SER A O 1
ATOM 718 N N . CYS A 1 90 ? 9.330 6.939 -17.505 1.00 82.12 90 CYS A N 1
ATOM 719 C CA . CYS A 1 90 ? 10.666 6.572 -17.047 1.00 82.12 90 CYS A CA 1
ATOM 720 C C . CYS A 1 90 ? 11.734 7.261 -17.887 1.00 82.12 90 CYS A C 1
ATOM 722 O O . CYS A 1 90 ? 11.706 7.172 -19.113 1.00 82.12 90 CYS A O 1
ATOM 724 N N . GLY A 1 91 ? 12.708 7.884 -17.236 1.00 82.06 91 GLY A N 1
ATOM 725 C CA . GLY A 1 91 ? 13.817 8.544 -17.910 1.00 82.06 91 GLY A CA 1
ATOM 726 C C . GLY A 1 91 ? 15.032 8.703 -17.003 1.00 82.06 91 GLY A C 1
ATOM 727 O O . GLY A 1 91 ? 14.942 8.469 -15.795 1.00 82.06 91 GLY A O 1
ATOM 728 N N . PRO A 1 92 ? 16.189 9.067 -17.572 1.00 79.56 92 PRO A N 1
ATOM 729 C CA . PRO A 1 92 ? 17.338 9.458 -16.775 1.00 79.56 92 PRO A CA 1
ATOM 730 C C . PRO A 1 92 ? 17.019 10.750 -16.011 1.00 79.56 92 PRO A C 1
ATOM 732 O O . PRO A 1 92 ? 16.546 11.724 -16.590 1.00 79.56 92 PRO A O 1
ATOM 735 N N . ASP A 1 93 ? 17.281 10.753 -14.708 1.00 79.19 93 ASP A N 1
ATOM 736 C CA . ASP A 1 93 ? 17.349 11.973 -13.902 1.00 79.19 93 ASP A CA 1
ATOM 737 C C . ASP A 1 93 ? 18.696 12.686 -14.161 1.00 79.19 93 ASP A C 1
ATOM 739 O O . ASP A 1 93 ? 19.622 12.093 -14.727 1.00 79.19 93 ASP A O 1
ATOM 743 N N . ASN A 1 94 ? 18.850 13.929 -13.697 1.00 70.12 94 ASN A N 1
ATOM 744 C CA . ASN A 1 94 ? 20.022 14.802 -13.901 1.00 70.12 94 ASN A CA 1
ATOM 745 C C . ASN A 1 94 ? 21.369 14.221 -13.400 1.00 70.12 94 ASN A C 1
ATOM 747 O O . ASN A 1 94 ? 22.412 14.844 -13.578 1.00 70.12 94 ASN A O 1
ATOM 751 N N . GLY A 1 95 ? 21.366 13.033 -12.786 1.00 69.31 95 GLY A N 1
ATOM 752 C C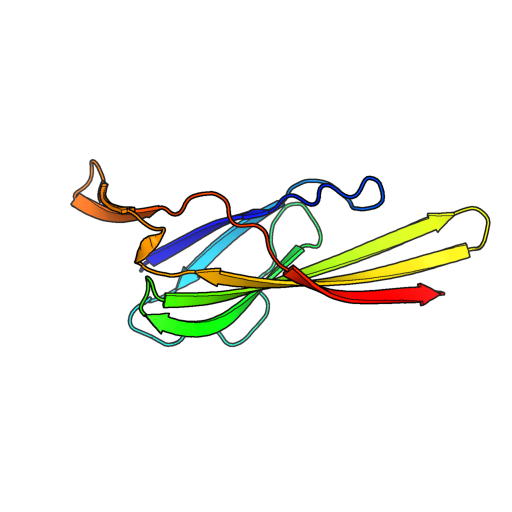A . GLY A 1 95 ? 22.549 12.281 -12.355 1.00 69.31 95 GLY A CA 1
ATOM 753 C C . GLY A 1 95 ? 22.777 10.948 -13.082 1.00 69.31 95 GLY A C 1
ATOM 754 O O . GLY A 1 95 ? 23.541 10.126 -12.586 1.00 69.31 95 GLY A O 1
ATOM 755 N N . GLY A 1 96 ? 22.089 10.676 -14.200 1.00 73.00 96 GLY A N 1
ATOM 756 C CA . GLY A 1 96 ? 22.216 9.412 -14.949 1.00 73.00 96 GLY A CA 1
ATOM 757 C C . GLY A 1 96 ? 21.524 8.207 -14.293 1.00 73.00 96 GLY A C 1
ATOM 758 O O . GLY A 1 96 ? 21.682 7.072 -14.741 1.00 73.00 96 GLY A O 1
ATOM 759 N N . ILE A 1 97 ? 20.742 8.442 -13.236 1.00 75.75 97 ILE A N 1
ATOM 760 C CA . ILE A 1 97 ? 19.935 7.424 -12.557 1.00 75.75 97 ILE A CA 1
ATOM 761 C C . ILE A 1 97 ? 18.601 7.301 -13.292 1.00 75.75 97 ILE A C 1
ATOM 763 O O . ILE A 1 97 ? 17.915 8.298 -13.494 1.00 75.75 97 ILE A O 1
ATOM 767 N N . SER A 1 98 ? 18.201 6.085 -13.665 1.00 79.62 98 SER A N 1
ATOM 768 C CA . SER A 1 98 ? 16.864 5.849 -14.219 1.00 79.62 98 SER A CA 1
ATOM 769 C C . SER A 1 98 ? 15.805 6.061 -13.136 1.00 79.62 98 SER A C 1
ATOM 771 O O . SER A 1 98 ? 15.783 5.335 -12.141 1.00 79.62 98 SER A O 1
ATOM 773 N N . ARG A 1 99 ? 14.900 7.014 -13.354 1.00 83.12 99 ARG A N 1
ATOM 774 C CA . ARG A 1 99 ? 13.760 7.311 -12.486 1.00 83.12 99 ARG A CA 1
ATOM 775 C C . ARG A 1 99 ? 12.467 7.034 -13.234 1.00 83.12 99 ARG A C 1
ATOM 777 O O . ARG A 1 99 ? 12.325 7.433 -14.384 1.00 83.12 99 ARG A O 1
ATOM 784 N N . CYS A 1 100 ? 11.534 6.367 -12.568 1.00 83.06 100 CYS A N 1
ATOM 785 C CA . CYS A 1 100 ? 10.168 6.212 -13.045 1.00 83.06 100 CYS A CA 1
ATOM 786 C C . CYS A 1 100 ? 9.230 7.002 -12.135 1.00 83.06 100 CYS A C 1
ATOM 788 O O . CYS A 1 100 ? 9.367 6.951 -10.911 1.00 83.06 100 CYS A O 1
ATOM 790 N N . THR A 1 101 ? 8.308 7.735 -12.744 1.00 85.69 101 THR A N 1
ATOM 791 C CA . THR A 1 101 ? 7.314 8.558 -12.059 1.00 85.69 101 THR A CA 1
ATOM 792 C C . THR A 1 101 ? 5.942 8.193 -12.598 1.00 85.69 101 THR A C 1
ATOM 794 O O . THR A 1 101 ? 5.756 8.124 -13.812 1.00 85.69 101 THR A O 1
ATOM 797 N N . TRP A 1 102 ? 4.985 8.000 -11.698 1.00 87.31 102 TRP A N 1
ATOM 798 C CA . TRP A 1 102 ? 3.585 7.758 -12.028 1.00 87.31 102 TRP A CA 1
ATOM 799 C C . TRP A 1 102 ? 2.728 8.946 -11.579 1.00 87.31 102 TRP A C 1
ATOM 801 O O . TRP A 1 102 ? 3.087 9.615 -10.603 1.00 87.31 102 TRP A O 1
ATOM 811 N N . PRO A 1 103 ? 1.612 9.235 -12.269 1.00 87.06 103 PRO A N 1
ATOM 812 C CA . PRO A 1 103 ? 0.602 10.156 -11.778 1.00 87.06 103 PRO A CA 1
ATOM 813 C C . PRO A 1 103 ? -0.046 9.599 -10.508 1.00 87.06 103 PRO A C 1
ATOM 815 O O . PRO A 1 103 ? 0.073 8.418 -10.181 1.00 87.06 103 PRO A O 1
ATOM 818 N N . SER A 1 104 ? -0.763 10.459 -9.788 1.00 86.75 104 SER A N 1
ATOM 819 C CA . SER A 1 104 ? -1.575 10.021 -8.658 1.00 86.75 104 SER A CA 1
ATOM 820 C C . SER A 1 104 ? -2.632 9.019 -9.120 1.00 86.75 104 SER A C 1
ATOM 822 O O . SER A 1 104 ? -3.395 9.296 -10.045 1.00 86.75 104 SER A O 1
ATOM 824 N N . VAL A 1 105 ? -2.692 7.874 -8.443 1.00 88.25 105 VAL A N 1
ATOM 825 C CA . VAL A 1 105 ? -3.703 6.838 -8.664 1.00 88.25 105 VAL A CA 1
ATOM 826 C C . VAL A 1 105 ? -4.682 6.817 -7.497 1.00 88.25 105 VAL A C 1
ATOM 828 O O . VAL A 1 105 ? -4.299 7.038 -6.346 1.00 88.25 105 VAL A O 1
ATOM 831 N N . LYS A 1 106 ? -5.956 6.553 -7.786 1.00 88.94 106 LYS A N 1
ATOM 832 C CA . LYS A 1 106 ? -6.959 6.304 -6.751 1.00 88.94 106 LYS A CA 1
ATOM 833 C C . LYS A 1 106 ? -6.927 4.822 -6.404 1.00 88.94 106 LYS A C 1
ATOM 835 O O . LYS A 1 106 ? -7.091 3.993 -7.291 1.00 88.94 106 LYS A O 1
ATOM 840 N N . LEU A 1 107 ? -6.731 4.504 -5.129 1.00 89.38 107 LEU A N 1
ATOM 841 C CA . LEU A 1 107 ? -6.806 3.127 -4.658 1.00 89.38 107 LEU A CA 1
ATOM 842 C C . LEU A 1 107 ? -8.268 2.749 -4.407 1.00 89.38 107 LEU A C 1
ATOM 844 O O . LEU A 1 107 ? -9.027 3.523 -3.817 1.00 89.38 107 LEU A O 1
ATOM 848 N N . GLU A 1 108 ? -8.656 1.558 -4.846 1.00 91.50 108 GLU A N 1
ATOM 849 C CA . GLU A 1 108 ? -9.985 1.012 -4.595 1.00 91.50 108 GLU A CA 1
ATOM 850 C C . GLU A 1 108 ? -10.015 0.352 -3.220 1.00 91.50 108 GLU A C 1
ATOM 852 O O . GLU A 1 108 ? -9.239 -0.564 -2.939 1.00 91.50 108 GLU A O 1
ATOM 857 N N . VAL A 1 109 ? -10.902 0.836 -2.348 1.00 91.31 109 VAL A N 1
ATOM 858 C CA . VAL A 1 109 ? -11.124 0.247 -1.024 1.00 91.31 109 VAL A CA 1
ATOM 859 C C . VAL A 1 109 ? -11.930 -1.030 -1.200 1.00 91.31 109 VAL A C 1
ATOM 861 O O . VAL A 1 109 ? -13.071 -0.982 -1.654 1.00 91.31 109 VAL A O 1
ATOM 864 N N . TYR A 1 110 ? -11.343 -2.161 -0.824 1.00 93.31 110 TYR A N 1
ATOM 865 C CA . TYR A 1 110 ? -11.998 -3.468 -0.914 1.00 93.31 110 TYR A CA 1
ATOM 866 C C . TYR A 1 110 ? -12.353 -4.046 0.461 1.00 93.31 110 TYR A C 1
ATOM 868 O O . TYR A 1 110 ? -13.137 -4.988 0.547 1.00 93.31 110 TYR A O 1
ATOM 876 N N . ASN A 1 111 ? -11.778 -3.501 1.537 1.00 93.38 111 ASN A N 1
ATOM 877 C CA . ASN A 1 111 ? -12.111 -3.878 2.904 1.00 93.38 111 ASN A CA 1
ATOM 878 C C . ASN A 1 111 ? -12.058 -2.650 3.817 1.00 93.38 111 ASN A C 1
ATOM 880 O O . ASN A 1 111 ? -11.053 -1.939 3.842 1.00 93.38 111 ASN A O 1
ATOM 884 N N . ASP A 1 112 ? -13.131 -2.423 4.566 1.00 92.31 112 ASP A N 1
ATOM 885 C CA . ASP A 1 112 ? -13.250 -1.362 5.565 1.00 92.31 112 ASP A CA 1
ATOM 886 C C . ASP A 1 112 ? -13.961 -1.950 6.783 1.00 92.31 112 ASP A C 1
ATOM 888 O O . ASP A 1 112 ? -15.117 -2.372 6.704 1.00 92.31 112 ASP A O 1
ATOM 892 N N . THR A 1 113 ? -13.233 -2.065 7.888 1.00 92.88 113 THR A N 1
ATOM 893 C CA . THR A 1 113 ? -13.711 -2.706 9.112 1.00 92.88 113 THR A CA 1
ATOM 894 C C . THR A 1 113 ? -13.623 -1.747 10.280 1.00 92.88 113 THR A C 1
ATOM 896 O O . THR A 1 113 ? -12.618 -1.057 10.451 1.00 92.88 113 THR A O 1
ATOM 899 N N . VAL A 1 114 ? -14.662 -1.760 11.112 1.00 91.81 114 VAL A N 1
ATOM 900 C CA . VAL A 1 114 ? -14.737 -0.985 12.349 1.00 91.81 114 VAL A CA 1
ATOM 901 C C . VAL A 1 114 ? -15.059 -1.942 13.485 1.00 91.81 114 VAL A C 1
ATOM 903 O O . VAL A 1 114 ? -16.084 -2.624 13.453 1.00 91.81 114 VAL A O 1
ATOM 906 N N . THR A 1 115 ? -14.185 -2.005 14.483 1.00 93.31 115 THR A N 1
ATOM 907 C CA . THR A 1 115 ? -14.326 -2.903 15.634 1.00 93.31 115 THR A CA 1
ATOM 908 C C . THR A 1 115 ? -14.330 -2.104 16.936 1.00 93.31 115 THR A C 1
ATOM 910 O O . THR A 1 115 ? -13.411 -1.308 17.137 1.00 93.31 115 THR A O 1
ATOM 913 N N . PRO A 1 116 ? -15.319 -2.299 17.830 1.00 90.44 116 PRO A N 1
ATOM 914 C CA . PRO A 1 116 ? -15.280 -1.731 19.176 1.00 90.44 116 PRO A CA 1
ATOM 915 C C . PRO A 1 116 ? -14.059 -2.233 19.955 1.00 90.44 116 PRO A C 1
ATOM 917 O O . PRO A 1 116 ? -13.690 -3.403 19.816 1.00 90.44 116 PRO A O 1
ATOM 920 N N . ILE A 1 117 ? -13.467 -1.355 20.768 1.00 85.69 117 ILE A N 1
ATOM 921 C CA . ILE A 1 117 ? -12.375 -1.670 21.705 1.00 85.69 117 ILE A CA 1
ATOM 922 C C . ILE A 1 117 ? -12.941 -1.860 23.112 1.00 85.69 117 ILE A C 1
ATOM 924 O O . ILE A 1 117 ? -13.736 -0.992 23.545 1.00 85.69 117 ILE A O 1
#

pLDDT: mean 84.99, std 7.35, range [64.56, 94.12]

Secondary structure (DSSP, 8-state):
-EEEEEEEE---TTS--EEEEEEEE-TTSPPPSSPEEPBSSSEEEEEEEEEETTEEEEEEEEEEEEEETTEEEEEEEEEEEEE-TTT-EEEE-TTS-EEEE----PPEEEEEEEEE-

Sequence (117 aa):
MAYLSFGIRDESPASPGSSSCITGWDYRRQPPLYYTDCSPNSYKFFVSSYNSNKDFDLEVRHTWEETNNTGKFTHEKRAKAEITSDTGSCGPDNGGISRCTWPSVKLEVYNDTVTPI

Foldseek 3Di:
DDKDKDKDADPDPQADGIWIDMDDDDQVDDPDQDWDATPDFQKTKGFPAPPGPQWTKIKIKHWDWDQDPVAIKIKIWIWMDTGHNVQKDWDQDPVRDIDIDGDDDDTHTPDIDIGGD